Protein AF-A0A2E8VVF9-F1 (afdb_monomer_lite)

Secondary structure (DSSP, 8-state):
---------------------THHHHHHHHHHHHHHHHHHHH-HHHHHHHHHHTT--HHHHTT-EETTEEHHHHHHHHHHHHTS------

Foldseek 3Di:
DDDDDDDDDDPDPDPPPPPPDPVVVVVVVVVLLAVLLVLLLVAPVSNVVSCVVVVNDPVRLQVRADPNHGSVVSNVVSVVVVPPPPPPDD

pLDDT: mean 74.8, std 16.68, range [39.0, 91.88]

Sequence (90 aa):
MKKTITALLLIACAVSVQAAPRSKQAAAEQLYATALCQAATESRDQLYRQAREYRISRAKLGKLVCNDIPIKNVLRETELNQSKPIASAH

Structure (mmCIF, N/CA/C/O backbone):
data_AF-A0A2E8VVF9-F1
#
_entry.id   AF-A0A2E8VVF9-F1
#
loop_
_atom_site.group_PDB
_atom_site.id
_atom_site.type_symbol
_atom_site.label_atom_id
_atom_site.label_alt_id
_atom_site.label_comp_id
_atom_site.label_asym_id
_atom_site.label_entity_id
_atom_site.label_seq_id
_atom_site.pdbx_PDB_ins_code
_atom_site.Cartn_x
_atom_site.Cartn_y
_atom_site.Cartn_z
_atom_site.occupancy
_atom_site.B_iso_or_equiv
_atom_site.auth_seq_id
_atom_site.auth_comp_id
_atom_site.auth_asym_id
_atom_site.auth_atom_id
_atom_site.pdbx_PDB_model_num
ATOM 1 N N . MET A 1 1 ? 53.212 -36.932 -45.270 1.00 42.31 1 MET A N 1
ATOM 2 C CA . MET A 1 1 ? 53.953 -36.305 -44.150 1.00 42.31 1 MET A CA 1
ATOM 3 C C . MET A 1 1 ? 53.739 -34.795 -44.202 1.00 42.31 1 MET A C 1
ATOM 5 O O . MET A 1 1 ? 53.792 -34.268 -45.299 1.00 42.31 1 MET A O 1
ATOM 9 N N . LYS A 1 2 ? 53.561 -34.157 -43.027 1.00 42.31 2 LYS A N 1
ATOM 10 C CA . LYS A 1 2 ? 53.663 -32.703 -42.715 1.00 42.31 2 LYS A CA 1
ATOM 11 C C . LYS A 1 2 ? 52.598 -31.792 -43.366 1.00 42.31 2 LYS A C 1
ATOM 13 O O . LYS A 1 2 ? 52.687 -31.473 -44.537 1.00 42.31 2 LYS A O 1
ATOM 18 N N . LYS A 1 3 ? 51.469 -31.522 -42.693 1.00 52.69 3 LYS A N 1
ATOM 19 C CA . LYS A 1 3 ? 51.224 -30.476 -41.663 1.00 52.69 3 LYS A CA 1
ATOM 20 C C . LYS A 1 3 ? 51.520 -29.049 -42.150 1.00 52.69 3 LYS A C 1
ATOM 22 O O . LYS A 1 3 ? 52.655 -28.607 -42.030 1.00 52.69 3 LYS A O 1
ATOM 27 N N . THR A 1 4 ? 50.474 -28.306 -42.504 1.00 55.66 4 THR A N 1
ATOM 28 C CA . THR A 1 4 ? 50.396 -26.856 -42.266 1.00 55.66 4 THR A CA 1
ATOM 29 C C . THR A 1 4 ? 49.002 -26.532 -41.735 1.00 55.66 4 THR A C 1
ATOM 31 O O . THR A 1 4 ? 47.997 -26.566 -42.436 1.00 55.66 4 THR A O 1
ATOM 34 N N . ILE A 1 5 ? 48.957 -26.327 -40.423 1.00 62.38 5 ILE A N 1
ATOM 35 C CA . ILE A 1 5 ? 47.803 -25.845 -39.675 1.00 62.38 5 ILE A CA 1
ATOM 36 C C . ILE A 1 5 ? 47.857 -24.324 -39.804 1.00 62.38 5 ILE A C 1
ATOM 38 O 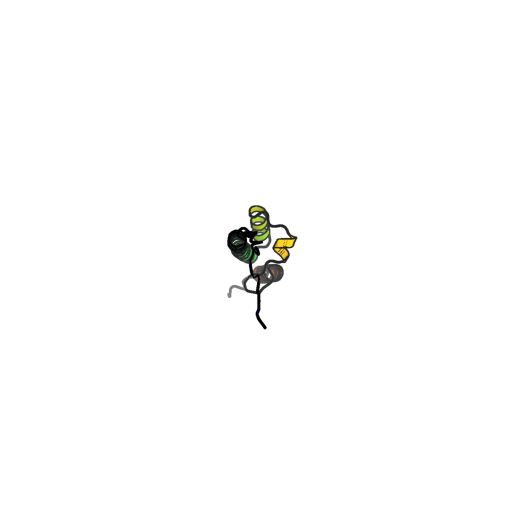O . ILE A 1 5 ? 48.738 -23.707 -39.210 1.00 62.38 5 ILE A O 1
ATOM 42 N N . THR A 1 6 ? 46.952 -23.724 -40.573 1.00 57.06 6 THR A N 1
ATOM 43 C CA . THR A 1 6 ? 46.765 -22.268 -40.562 1.00 57.06 6 THR A CA 1
ATOM 44 C C . THR A 1 6 ? 45.592 -21.963 -39.643 1.00 57.06 6 THR A C 1
ATOM 46 O O . THR A 1 6 ? 44.440 -21.911 -40.061 1.00 57.06 6 THR A O 1
ATOM 49 N N . ALA A 1 7 ? 45.897 -21.847 -38.354 1.00 61.56 7 ALA A N 1
ATOM 50 C CA . ALA A 1 7 ? 45.039 -21.172 -37.395 1.00 61.56 7 ALA A CA 1
ATOM 51 C C . ALA A 1 7 ? 45.317 -19.666 -37.481 1.00 61.56 7 ALA A C 1
ATOM 53 O O . ALA A 1 7 ? 46.482 -19.304 -37.599 1.00 61.56 7 ALA A O 1
ATOM 54 N N . LEU A 1 8 ? 44.265 -18.845 -37.412 1.00 55.16 8 LEU A N 1
ATOM 55 C CA . LEU A 1 8 ? 44.180 -17.414 -37.051 1.00 55.16 8 LEU A CA 1
ATOM 56 C C . LEU A 1 8 ? 43.094 -16.785 -37.936 1.00 55.16 8 LEU A C 1
ATOM 58 O O . LEU A 1 8 ? 43.061 -17.035 -39.130 1.00 55.16 8 LEU A O 1
ATOM 62 N N . LEU A 1 9 ? 42.212 -15.900 -37.501 1.00 57.03 9 LEU A N 1
ATOM 63 C CA . LEU A 1 9 ? 41.839 -15.301 -36.224 1.00 57.03 9 LEU A CA 1
ATOM 64 C C . LEU A 1 9 ? 40.652 -14.392 -36.616 1.00 57.03 9 LEU A C 1
ATOM 66 O O . LEU A 1 9 ? 40.626 -13.929 -37.753 1.00 57.03 9 LEU A O 1
ATOM 70 N N . LEU A 1 10 ? 39.730 -14.119 -35.689 1.00 55.91 10 LEU A N 1
ATOM 71 C CA . LEU A 1 10 ? 38.837 -12.939 -35.591 1.00 55.91 10 LEU A CA 1
ATOM 72 C C . LEU A 1 10 ? 37.427 -13.353 -35.156 1.00 55.91 10 LEU A C 1
ATOM 74 O O . LEU A 1 10 ? 36.430 -13.157 -35.843 1.00 55.91 10 LEU A O 1
ATOM 78 N N . ILE A 1 11 ? 37.361 -13.906 -33.947 1.00 67.06 11 ILE A N 1
ATOM 79 C CA . ILE A 1 11 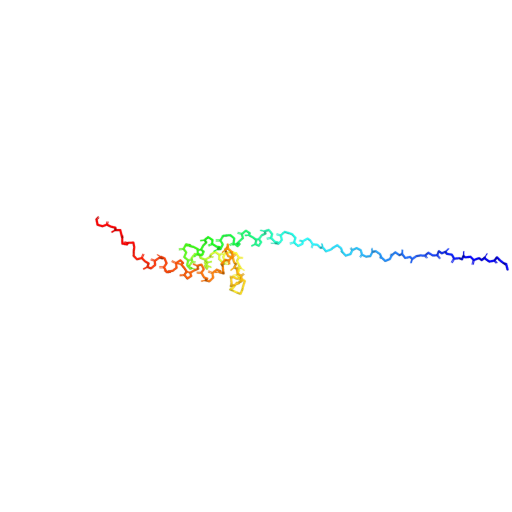? 36.147 -13.876 -33.137 1.00 67.06 11 ILE A CA 1
ATOM 80 C C . ILE A 1 11 ? 36.332 -12.718 -32.161 1.00 67.06 11 ILE A C 1
ATOM 82 O O . ILE A 1 11 ? 37.143 -12.816 -31.246 1.00 67.06 11 ILE A O 1
ATOM 86 N N . ALA A 1 12 ? 35.591 -11.630 -32.358 1.00 56.41 12 ALA A N 1
ATOM 87 C CA . ALA A 1 12 ? 35.335 -10.647 -31.308 1.00 56.41 12 ALA A CA 1
ATOM 88 C C . ALA A 1 12 ? 34.045 -9.865 -31.605 1.00 56.41 12 ALA A C 1
ATOM 90 O O . ALA A 1 12 ? 34.041 -8.644 -31.733 1.00 56.41 12 ALA A O 1
ATOM 91 N N . CYS A 1 13 ? 32.921 -10.578 -31.698 1.00 55.56 13 CYS A N 1
ATOM 92 C CA . CYS A 1 13 ? 31.620 -9.968 -31.438 1.00 55.56 13 CYS A CA 1
ATOM 93 C C . CYS A 1 13 ? 31.498 -9.785 -29.920 1.00 55.56 13 CYS A C 1
ATOM 95 O O . CYS A 1 13 ? 31.076 -10.695 -29.214 1.00 55.56 13 CYS A O 1
ATOM 97 N N . ALA A 1 14 ? 31.892 -8.621 -29.414 1.00 60.81 14 ALA A N 1
ATOM 98 C CA . ALA A 1 14 ? 31.612 -8.215 -28.042 1.00 60.81 14 ALA A CA 1
ATOM 99 C C . ALA A 1 14 ? 30.825 -6.901 -28.063 1.00 60.81 14 ALA A C 1
ATOM 101 O O . ALA A 1 14 ? 31.322 -5.845 -27.679 1.00 60.81 14 ALA A O 1
ATOM 102 N N . VAL A 1 15 ? 29.577 -6.965 -28.545 1.00 63.06 15 VAL A N 1
ATOM 103 C CA . VAL A 1 15 ? 28.600 -5.914 -28.251 1.00 63.06 15 VAL A CA 1
ATOM 104 C C . VAL A 1 15 ? 28.133 -6.153 -26.816 1.00 63.06 15 VAL A C 1
ATOM 106 O O . VAL A 1 15 ? 27.297 -7.004 -26.518 1.00 63.06 15 VAL A O 1
ATOM 109 N N . SER A 1 16 ? 28.760 -5.448 -25.884 1.00 55.12 16 SER A N 1
ATOM 110 C CA . SER A 1 16 ? 28.320 -5.409 -24.496 1.00 55.12 16 SER A CA 1
ATOM 111 C C . SER A 1 16 ? 27.051 -4.560 -24.427 1.00 55.12 16 SER A C 1
ATOM 113 O O . SER A 1 16 ? 27.116 -3.356 -24.186 1.00 55.12 16 SER A O 1
ATOM 115 N N . VAL A 1 17 ? 25.884 -5.175 -24.649 1.00 56.97 17 VAL A N 1
ATOM 116 C C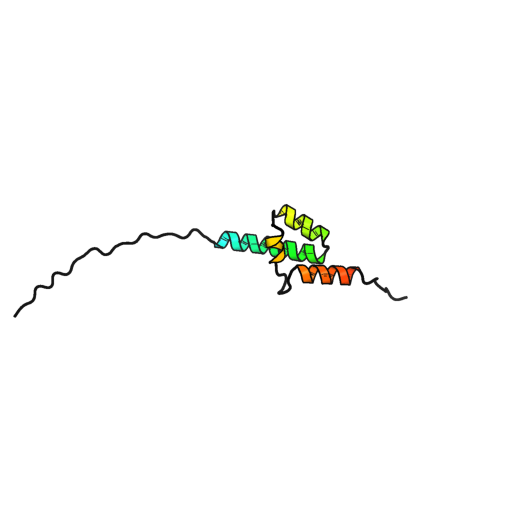A . VAL A 1 17 ? 24.599 -4.615 -24.206 1.00 56.97 17 VAL A CA 1
ATOM 117 C C . VAL A 1 17 ? 24.646 -4.570 -22.679 1.00 56.97 17 VAL A C 1
ATOM 119 O O . VAL A 1 17 ? 24.359 -5.540 -21.983 1.00 56.97 17 VAL A O 1
ATOM 122 N N . GLN A 1 18 ? 25.089 -3.437 -22.137 1.00 52.78 18 GLN A N 1
ATOM 123 C CA . GLN A 1 18 ? 24.922 -3.139 -20.723 1.00 52.78 18 GLN A CA 1
ATOM 124 C C . GLN A 1 18 ? 23.440 -2.855 -20.494 1.00 52.78 18 GLN A C 1
ATOM 126 O O . GLN A 1 18 ? 22.933 -1.772 -20.779 1.00 52.78 18 GLN A O 1
ATOM 131 N N . ALA A 1 19 ? 22.734 -3.872 -20.005 1.00 56.53 19 ALA A N 1
ATOM 132 C CA . ALA A 1 19 ? 21.413 -3.723 -19.427 1.00 56.53 19 ALA A CA 1
ATOM 133 C C . ALA A 1 19 ? 21.499 -2.725 -18.258 1.00 56.53 19 ALA A C 1
ATOM 135 O O . ALA A 1 19 ? 22.048 -3.025 -17.198 1.00 56.53 19 ALA A O 1
ATOM 136 N N . ALA A 1 20 ? 20.987 -1.516 -18.481 1.00 56.41 20 ALA A N 1
ATOM 137 C CA . ALA A 1 20 ? 20.887 -0.463 -17.479 1.00 56.41 20 ALA A CA 1
ATOM 138 C C . ALA A 1 20 ? 20.054 -0.926 -16.253 1.00 56.41 20 ALA A C 1
ATOM 140 O O . ALA A 1 20 ? 19.201 -1.813 -16.364 1.00 56.41 20 ALA A O 1
ATOM 141 N N . PRO A 1 21 ? 20.304 -0.366 -15.056 1.00 49.56 21 PRO A N 1
ATOM 142 C CA . PRO A 1 21 ? 20.110 -1.059 -13.788 1.00 49.56 21 PRO A CA 1
ATOM 143 C C . PRO A 1 21 ? 18.636 -1.096 -13.361 1.00 49.56 21 PRO A C 1
ATOM 145 O O . PRO A 1 21 ? 18.072 -0.091 -12.932 1.00 49.56 21 PRO A O 1
ATOM 148 N N . ARG A 1 22 ? 18.029 -2.289 -13.368 1.00 56.28 22 ARG A N 1
ATOM 149 C CA . ARG A 1 22 ? 16.705 -2.553 -12.764 1.00 56.28 22 ARG A CA 1
ATOM 150 C C . ARG A 1 22 ? 16.653 -2.350 -11.238 1.00 56.28 22 ARG A C 1
ATOM 152 O O . ARG A 1 22 ? 15.566 -2.331 -10.670 1.00 56.28 22 ARG A O 1
ATOM 159 N N . SER A 1 23 ? 17.790 -2.192 -10.553 1.00 53.75 23 SER A N 1
ATOM 160 C CA . SER A 1 23 ? 17.827 -2.208 -9.080 1.00 53.75 23 SER A CA 1
ATOM 161 C C . SER A 1 23 ? 17.245 -0.956 -8.413 1.00 53.75 23 SER A C 1
ATOM 163 O O . SER A 1 23 ? 16.698 -1.054 -7.318 1.00 53.75 23 SER A O 1
ATOM 165 N N . LYS A 1 24 ? 17.287 0.215 -9.067 1.00 53.94 24 LYS A N 1
ATOM 166 C CA . LYS A 1 24 ? 16.731 1.455 -8.488 1.00 53.94 24 LYS A CA 1
ATOM 167 C C . LYS A 1 24 ? 15.202 1.478 -8.480 1.00 53.94 24 LYS A C 1
ATOM 169 O O . LYS A 1 24 ? 14.611 2.062 -7.577 1.00 53.94 24 LYS A O 1
ATOM 174 N N . GLN A 1 25 ? 14.565 0.827 -9.456 1.00 56.09 25 GLN A N 1
ATOM 175 C CA . GLN A 1 25 ? 13.10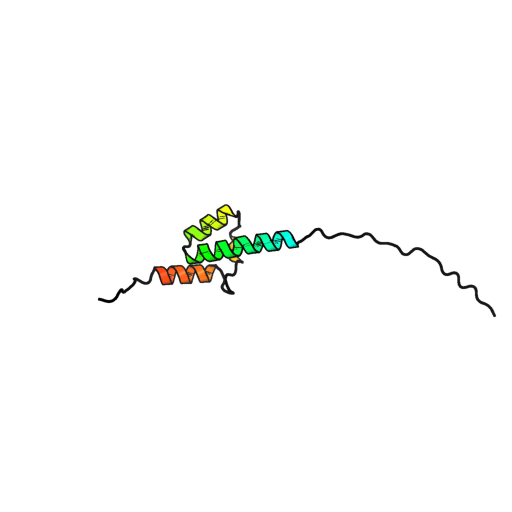8 0.695 -9.480 1.00 56.09 25 GLN A CA 1
ATOM 176 C C . GLN A 1 25 ? 12.622 -0.211 -8.351 1.00 56.09 25 GLN A C 1
ATOM 178 O O . GLN A 1 25 ? 11.756 0.213 -7.600 1.00 56.09 25 GLN A O 1
ATOM 183 N N . ALA A 1 26 ? 13.243 -1.374 -8.142 1.00 59.56 26 ALA A N 1
ATOM 184 C CA . ALA A 1 26 ? 12.821 -2.312 -7.099 1.00 59.56 26 ALA A CA 1
ATOM 185 C C . ALA A 1 26 ? 12.810 -1.692 -5.684 1.00 59.56 26 ALA A C 1
ATOM 187 O O . ALA A 1 26 ? 11.871 -1.903 -4.922 1.00 59.56 26 ALA A O 1
ATOM 188 N N . ALA A 1 27 ? 13.807 -0.865 -5.349 1.00 61.44 27 ALA A N 1
ATOM 189 C CA . ALA A 1 27 ? 13.868 -0.196 -4.047 1.00 61.44 27 ALA A CA 1
ATOM 190 C C . ALA A 1 27 ? 12.755 0.854 -3.862 1.00 61.44 27 ALA A C 1
ATOM 192 O O . ALA A 1 27 ? 12.113 0.904 -2.813 1.00 61.44 27 ALA A O 1
ATOM 193 N N . ALA A 1 28 ? 12.482 1.665 -4.890 1.00 62.31 28 ALA A N 1
ATOM 194 C CA . ALA A 1 28 ? 11.364 2.609 -4.869 1.00 62.31 28 ALA A CA 1
ATOM 195 C C . ALA A 1 28 ? 10.011 1.879 -4.824 1.00 62.31 28 ALA A C 1
ATOM 197 O O . ALA A 1 28 ? 9.069 2.355 -4.189 1.00 62.31 28 ALA A O 1
ATOM 198 N N . GLU A 1 29 ? 9.935 0.707 -5.463 1.00 66.88 29 GLU A N 1
ATOM 199 C CA . GLU A 1 29 ? 8.746 -0.135 -5.460 1.00 66.88 29 GLU A CA 1
ATOM 200 C C . GLU A 1 29 ? 8.412 -0.721 -4.093 1.00 66.88 29 GLU A C 1
ATOM 202 O O . GLU A 1 29 ? 7.242 -0.817 -3.720 1.00 66.88 29 GLU A O 1
ATOM 207 N N . GLN A 1 30 ? 9.440 -1.038 -3.318 1.00 70.56 30 GLN A N 1
ATOM 208 C CA . 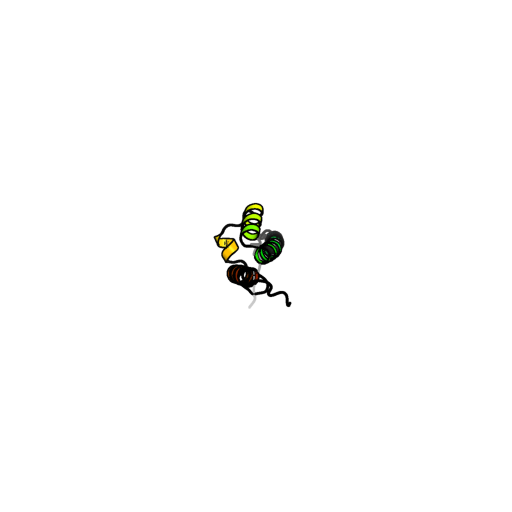GLN A 1 30 ? 9.283 -1.559 -1.972 1.00 70.56 30 GLN A CA 1
ATOM 209 C C . GLN A 1 30 ? 8.877 -0.470 -0.967 1.00 70.56 30 GLN A C 1
ATOM 211 O O . GLN A 1 30 ? 8.059 -0.726 -0.086 1.00 70.56 30 GLN A O 1
ATOM 216 N N . LEU A 1 31 ? 9.374 0.762 -1.130 1.00 75.62 31 LEU A N 1
ATOM 217 C CA . LEU A 1 31 ? 9.055 1.879 -0.231 1.00 75.62 31 LEU A CA 1
ATOM 218 C C . LEU A 1 31 ? 7.570 2.256 -0.253 1.00 75.62 31 LEU A C 1
ATOM 220 O O . LEU A 1 31 ? 6.958 2.378 0.810 1.00 75.62 31 LEU A O 1
ATOM 224 N N . TYR A 1 32 ? 6.960 2.402 -1.437 1.00 83.62 32 TYR A N 1
ATOM 225 C CA . TYR A 1 32 ? 5.523 2.689 -1.481 1.00 83.62 32 TYR A CA 1
ATOM 226 C C . TYR A 1 32 ? 4.693 1.481 -1.036 1.00 83.62 32 TYR A C 1
ATOM 228 O O . TYR A 1 32 ? 3.577 1.666 -0.565 1.00 83.62 32 TYR A O 1
ATOM 236 N N . ALA A 1 33 ? 5.197 0.248 -1.183 1.00 86.00 33 ALA A N 1
ATOM 237 C CA . ALA A 1 33 ? 4.447 -0.940 -0.791 1.00 86.00 33 ALA A CA 1
ATOM 238 C C . ALA A 1 33 ? 4.221 -0.976 0.719 1.00 86.00 33 ALA A C 1
ATOM 240 O O . ALA A 1 33 ? 3.082 -1.125 1.153 1.00 86.00 33 ALA A O 1
ATOM 241 N N . THR A 1 34 ? 5.264 -0.714 1.508 1.00 88.75 34 THR A N 1
ATOM 242 C CA . THR A 1 34 ? 5.147 -0.589 2.966 1.00 88.75 34 THR A CA 1
ATOM 243 C C . THR A 1 34 ? 4.170 0.517 3.361 1.00 88.75 34 THR A C 1
ATOM 245 O O . THR A 1 34 ? 3.279 0.291 4.177 1.00 88.75 34 THR A O 1
ATOM 248 N N . ALA A 1 35 ? 4.291 1.692 2.738 1.00 89.88 35 ALA A N 1
ATOM 249 C CA . ALA A 1 35 ? 3.437 2.840 3.028 1.00 89.88 35 ALA A CA 1
ATOM 250 C C . ALA A 1 35 ? 1.954 2.568 2.703 1.00 89.88 35 ALA A C 1
ATOM 252 O O . ALA A 1 35 ? 1.063 2.914 3.474 1.00 89.88 35 ALA A O 1
ATOM 253 N N . LEU A 1 36 ? 1.677 1.885 1.587 1.00 91.44 36 LEU A N 1
ATOM 254 C CA . LEU A 1 36 ? 0.324 1.466 1.220 1.00 91.44 36 LEU A CA 1
ATOM 255 C C . LEU A 1 36 ? -0.217 0.392 2.167 1.00 91.44 36 LEU A C 1
ATOM 257 O O . LEU A 1 36 ? -1.390 0.434 2.517 1.00 91.44 36 LEU A O 1
ATOM 261 N N . CYS A 1 37 ? 0.615 -0.544 2.619 1.00 90.88 37 CYS A N 1
ATOM 262 C CA . CYS A 1 37 ? 0.200 -1.537 3.604 1.00 90.88 37 CYS A CA 1
ATOM 263 C C . CYS A 1 37 ? -0.195 -0.898 4.937 1.00 90.88 37 CYS A C 1
ATOM 265 O O . CYS A 1 37 ? -1.236 -1.246 5.487 1.00 90.88 37 CYS A O 1
ATOM 267 N N . GLN A 1 38 ? 0.580 0.076 5.418 1.00 90.50 38 GLN A N 1
ATOM 268 C CA . GLN A 1 38 ? 0.235 0.845 6.616 1.00 90.50 38 GLN A CA 1
ATOM 269 C C . GLN A 1 38 ? -1.083 1.603 6.425 1.00 90.50 38 GLN A C 1
ATOM 271 O O . GLN A 1 38 ? -2.010 1.442 7.217 1.00 90.50 38 GLN A O 1
ATOM 276 N N . ALA A 1 39 ? -1.229 2.323 5.312 1.00 90.56 39 ALA A N 1
ATOM 277 C CA . ALA A 1 39 ? -2.459 3.047 5.010 1.00 90.56 39 ALA A CA 1
ATOM 278 C C . ALA A 1 39 ? -3.689 2.119 4.918 1.00 90.56 39 ALA A C 1
ATOM 280 O O . ALA A 1 39 ? -4.771 2.484 5.374 1.00 90.56 39 ALA A O 1
ATOM 281 N N . ALA A 1 40 ? -3.533 0.898 4.386 1.00 90.62 40 ALA A N 1
ATOM 282 C CA . ALA A 1 40 ? -4.599 -0.107 4.349 1.00 90.62 40 ALA A CA 1
ATOM 283 C C . ALA A 1 40 ? -5.030 -0.578 5.745 1.00 90.62 40 ALA A C 1
ATOM 285 O O . ALA A 1 40 ? -6.210 -0.863 5.943 1.00 90.62 40 ALA A O 1
ATOM 286 N N . THR A 1 41 ? -4.102 -0.642 6.705 1.00 89.69 41 THR A N 1
ATOM 287 C CA . THR A 1 41 ? -4.436 -0.983 8.096 1.00 89.69 41 THR A CA 1
ATOM 288 C C . THR A 1 41 ? -5.167 0.141 8.828 1.00 89.69 41 THR A C 1
ATOM 290 O O . THR A 1 41 ? -5.940 -0.144 9.737 1.00 89.69 41 THR A O 1
ATOM 293 N N . GLU A 1 42 ? -4.983 1.395 8.409 1.00 88.50 42 GLU A N 1
ATOM 294 C CA . GLU A 1 42 ? -5.672 2.550 8.989 1.00 88.50 42 GLU A CA 1
ATOM 295 C C . GLU A 1 42 ? -7.098 2.700 8.459 1.00 88.50 42 GLU A C 1
ATOM 297 O O . GLU A 1 42 ? -8.046 2.791 9.233 1.00 88.50 42 GLU A O 1
ATOM 302 N N . SER A 1 43 ? -7.270 2.773 7.138 1.00 87.19 43 SER A N 1
ATOM 303 C CA . SER A 1 43 ? -8.589 2.823 6.504 1.00 87.19 43 SER A CA 1
ATOM 304 C C . SER A 1 43 ? -8.490 2.676 4.991 1.00 87.19 43 SER A C 1
ATOM 306 O O . SER A 1 43 ? -7.476 2.971 4.351 1.00 87.19 43 SER A O 1
ATOM 308 N N . ARG A 1 44 ? -9.618 2.322 4.377 1.00 88.94 44 ARG A N 1
ATOM 309 C CA . ARG A 1 44 ? -9.739 2.290 2.920 1.00 88.94 44 ARG A CA 1
ATOM 310 C C . ARG A 1 44 ? -9.480 3.654 2.268 1.00 88.94 44 ARG A C 1
ATOM 312 O O . ARG A 1 44 ? -8.880 3.712 1.194 1.00 88.94 44 ARG A O 1
ATOM 319 N N . ASP A 1 45 ? -9.907 4.743 2.901 1.00 89.94 45 ASP A N 1
ATOM 320 C CA . ASP A 1 45 ? -9.732 6.091 2.355 1.00 89.94 45 ASP A CA 1
ATOM 321 C C . ASP A 1 45 ? -8.273 6.552 2.397 1.00 89.94 45 ASP A C 1
ATOM 323 O O . ASP A 1 45 ? -7.788 7.107 1.403 1.00 89.94 45 ASP A O 1
ATOM 327 N N . GLN A 1 46 ? -7.550 6.256 3.485 1.00 89.50 46 GLN A N 1
ATOM 328 C CA . GLN A 1 46 ? -6.114 6.542 3.582 1.00 89.50 46 GLN A CA 1
ATOM 329 C C . GLN A 1 46 ? -5.328 5.778 2.522 1.00 89.50 46 GLN A C 1
ATOM 331 O O . GLN A 1 46 ? -4.518 6.374 1.810 1.00 89.50 46 GLN A O 1
ATOM 336 N N . LEU A 1 47 ? -5.644 4.497 2.308 1.00 90.62 47 LEU A N 1
ATOM 337 C CA . LEU A 1 47 ? -5.015 3.724 1.243 1.00 90.62 47 LEU A CA 1
ATOM 338 C C . LEU A 1 47 ? -5.165 4.391 -0.128 1.00 90.62 47 LEU A C 1
ATOM 340 O O . LEU A 1 47 ? -4.189 4.540 -0.866 1.00 90.62 47 LEU A O 1
ATOM 344 N N . TYR A 1 48 ? -6.386 4.784 -0.496 1.00 90.88 48 TYR A N 1
ATOM 345 C CA . TYR A 1 48 ? -6.622 5.405 -1.797 1.00 90.88 48 TYR A CA 1
ATOM 346 C C . TYR A 1 48 ? -5.989 6.788 -1.908 1.00 90.88 48 TYR A C 1
ATOM 348 O O . TYR A 1 48 ? -5.553 7.162 -2.998 1.00 90.88 48 TYR A O 1
ATOM 356 N N . ARG A 1 49 ? -5.922 7.549 -0.813 1.00 91.69 49 ARG A N 1
ATOM 357 C CA . ARG A 1 49 ? -5.215 8.831 -0.771 1.00 91.69 49 ARG A CA 1
ATOM 358 C C . ARG A 1 49 ? -3.732 8.637 -1.072 1.00 91.69 49 ARG A C 1
ATOM 360 O O . ARG A 1 49 ? -3.227 9.233 -2.021 1.00 91.69 49 ARG A O 1
ATOM 367 N N . GLN A 1 50 ? -3.095 7.717 -0.363 1.00 91.88 50 GLN A N 1
ATOM 368 C CA . GLN A 1 50 ? -1.677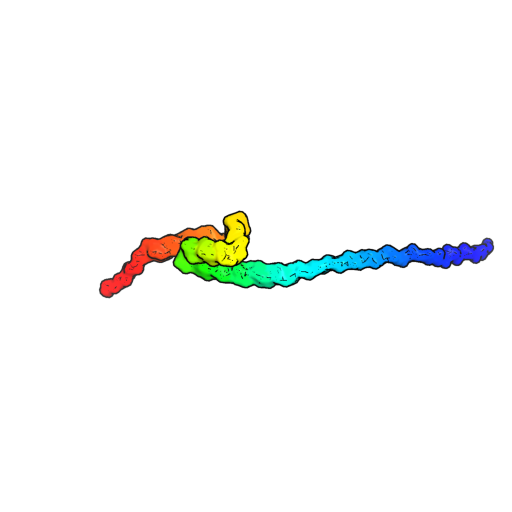 7.412 -0.501 1.00 91.88 50 GLN A CA 1
ATOM 369 C C . GLN A 1 50 ? -1.346 6.799 -1.872 1.00 91.88 50 GLN A C 1
ATOM 371 O O . GLN A 1 50 ? -0.360 7.160 -2.515 1.00 91.88 50 GLN A O 1
ATOM 376 N N . ALA A 1 51 ? -2.222 5.940 -2.404 1.00 91.44 51 ALA A N 1
ATOM 377 C CA . ALA A 1 51 ? -2.080 5.393 -3.754 1.00 91.44 51 ALA A CA 1
ATOM 378 C C . ALA A 1 51 ? -2.118 6.483 -4.837 1.00 91.44 51 ALA A C 1
ATOM 380 O O . ALA A 1 51 ? -1.379 6.392 -5.819 1.00 91.44 51 ALA A O 1
ATOM 381 N N . ARG A 1 52 ? -2.947 7.525 -4.665 1.00 91.62 52 ARG A N 1
ATOM 382 C CA . ARG A 1 52 ? -2.981 8.676 -5.583 1.00 91.62 52 ARG A CA 1
ATOM 383 C C . ARG A 1 52 ? -1.699 9.500 -5.506 1.00 91.62 52 ARG A C 1
ATOM 385 O O . ARG A 1 52 ? -1.186 9.881 -6.556 1.00 91.62 52 ARG A O 1
ATOM 392 N N . GLU A 1 53 ? -1.170 9.735 -4.308 1.00 91.38 53 GLU A N 1
ATOM 393 C CA . GLU A 1 53 ? 0.085 10.475 -4.103 1.00 91.38 53 GLU A CA 1
ATOM 394 C C . GLU A 1 53 ? 1.267 9.785 -4.796 1.00 91.38 53 GLU A C 1
ATOM 396 O O . GLU A 1 53 ? 2.022 10.425 -5.527 1.00 91.38 53 GLU A O 1
ATOM 401 N N . TYR A 1 54 ? 1.354 8.458 -4.686 1.00 88.31 54 TYR A N 1
ATOM 402 C CA . TYR A 1 54 ? 2.374 7.659 -5.372 1.00 88.31 54 TYR A CA 1
ATOM 403 C C . TYR A 1 54 ? 2.055 7.349 -6.844 1.00 88.31 54 TYR A C 1
ATOM 405 O O . TYR A 1 54 ? 2.801 6.614 -7.493 1.00 88.31 54 TYR A O 1
ATOM 413 N N . ARG A 1 55 ? 0.955 7.888 -7.392 1.00 89.38 55 ARG A N 1
ATOM 414 C CA . ARG A 1 55 ? 0.481 7.638 -8.768 1.00 89.38 55 ARG A CA 1
ATOM 415 C C . ARG A 1 55 ? 0.363 6.144 -9.105 1.00 89.38 55 ARG A C 1
ATOM 417 O O . ARG A 1 55 ? 0.630 5.715 -10.229 1.00 89.38 55 ARG A O 1
ATOM 424 N N . ILE A 1 56 ? -0.053 5.338 -8.132 1.00 88.31 56 ILE A N 1
ATOM 425 C CA . ILE A 1 56 ? -0.226 3.893 -8.280 1.00 88.31 56 ILE A CA 1
ATOM 426 C C . ILE A 1 56 ? -1.599 3.613 -8.888 1.00 88.31 56 ILE A C 1
ATOM 428 O O . ILE A 1 56 ? -2.639 4.026 -8.375 1.00 88.31 56 ILE A O 1
ATOM 432 N N . SER A 1 57 ? -1.615 2.883 -10.004 1.00 88.81 57 SER A N 1
ATOM 433 C CA . SER A 1 57 ? -2.862 2.484 -10.656 1.00 88.81 57 SER A CA 1
ATOM 434 C C . SER A 1 57 ? -3.621 1.454 -9.816 1.00 88.81 57 SER A C 1
ATOM 436 O O . SER A 1 57 ? -3.022 0.641 -9.110 1.00 88.81 57 SER A O 1
ATOM 438 N N . ARG A 1 58 ? -4.953 1.406 -9.951 1.00 86.38 58 ARG A N 1
ATOM 439 C CA . ARG A 1 58 ? -5.783 0.392 -9.271 1.00 86.38 58 ARG A CA 1
ATOM 440 C C . ARG A 1 58 ? -5.348 -1.042 -9.586 1.00 86.38 58 ARG A C 1
ATOM 442 O O . ARG A 1 58 ? -5.384 -1.900 -8.710 1.00 86.38 58 ARG A O 1
ATOM 449 N N . ALA A 1 59 ? -4.900 -1.290 -10.818 1.00 87.19 59 ALA A N 1
ATOM 450 C CA . ALA A 1 59 ? -4.384 -2.592 -11.230 1.00 87.19 59 ALA A CA 1
ATOM 451 C C . ALA A 1 59 ? -3.096 -2.969 -10.480 1.00 87.19 59 ALA A C 1
ATOM 453 O O . ALA A 1 59 ? -2.923 -4.129 -10.118 1.00 87.19 59 ALA A O 1
ATOM 454 N N . LYS A 1 60 ? -2.206 -1.999 -10.227 1.00 87.56 60 LYS A N 1
ATOM 455 C CA . LYS A 1 60 ? -0.974 -2.214 -9.458 1.00 87.56 60 LYS A CA 1
ATOM 456 C C . LYS A 1 60 ? -1.264 -2.350 -7.963 1.00 87.56 60 LYS A C 1
ATOM 458 O O . LYS A 1 60 ? -0.718 -3.243 -7.327 1.00 87.56 60 LYS A O 1
ATOM 463 N N . LEU A 1 61 ? -2.193 -1.552 -7.438 1.00 88.12 61 LEU A N 1
ATOM 464 C CA . LEU A 1 61 ? -2.669 -1.655 -6.059 1.00 88.12 61 LEU A CA 1
ATOM 465 C C . LEU A 1 61 ? -3.249 -3.046 -5.763 1.00 88.12 61 LEU A C 1
ATOM 467 O O . LEU A 1 61 ? -2.921 -3.651 -4.754 1.00 88.12 61 LEU A O 1
ATOM 471 N N . GLY A 1 62 ? -4.054 -3.599 -6.674 1.00 87.19 62 GLY A N 1
ATOM 472 C CA . GLY A 1 62 ? -4.647 -4.929 -6.508 1.00 87.19 62 GLY A CA 1
ATOM 473 C C . GLY A 1 62 ? -3.651 -6.095 -6.521 1.00 87.19 62 GLY A C 1
ATOM 474 O O . GLY A 1 62 ? -4.034 -7.197 -6.144 1.00 87.19 62 GLY A O 1
ATOM 475 N N . LYS A 1 63 ? -2.404 -5.862 -6.949 1.00 89.50 63 LYS A N 1
ATOM 476 C CA . LYS A 1 63 ? -1.307 -6.843 -6.913 1.00 89.50 63 LYS A CA 1
ATOM 477 C C . LYS A 1 63 ? -0.445 -6.714 -5.657 1.00 89.50 63 LYS A C 1
ATOM 479 O O . LYS A 1 63 ? 0.507 -7.472 -5.505 1.00 89.50 63 LYS A O 1
ATOM 484 N N . LEU A 1 64 ? -0.730 -5.735 -4.801 1.00 89.38 64 LEU A N 1
ATOM 485 C CA . LEU A 1 64 ? 0.078 -5.461 -3.628 1.00 89.38 64 LEU A CA 1
ATOM 486 C C . LEU A 1 64 ? -0.194 -6.492 -2.531 1.00 89.38 64 LEU A C 1
ATOM 488 O O . LEU A 1 64 ? -1.347 -6.843 -2.258 1.00 89.38 64 LEU A O 1
ATOM 492 N N . VAL A 1 65 ? 0.888 -6.954 -1.914 1.00 89.88 65 VAL A N 1
ATOM 493 C CA . VAL A 1 65 ? 0.880 -7.952 -0.848 1.00 89.88 65 VAL A CA 1
ATOM 494 C C . VAL A 1 65 ? 1.581 -7.349 0.365 1.00 89.88 65 VAL A C 1
ATOM 496 O O . VAL A 1 65 ? 2.677 -6.807 0.247 1.00 89.88 65 VAL A O 1
ATOM 499 N N . CYS A 1 66 ? 0.922 -7.431 1.512 1.00 89.12 66 CYS A N 1
ATOM 500 C CA . CYS A 1 66 ? 1.356 -6.921 2.801 1.00 89.12 66 CYS A CA 1
ATOM 501 C C . CYS A 1 66 ? 1.584 -8.111 3.728 1.00 89.12 66 CYS A C 1
ATOM 503 O O . CYS A 1 66 ? 0.611 -8.764 4.086 1.00 89.12 66 CYS A O 1
ATOM 505 N N . ASN A 1 67 ? 2.833 -8.405 4.104 1.00 86.94 67 ASN A N 1
ATOM 506 C CA . ASN A 1 67 ? 3.168 -9.558 4.957 1.00 86.94 67 ASN A CA 1
ATOM 507 C C . ASN A 1 67 ? 2.485 -10.860 4.482 1.00 86.94 67 ASN A C 1
ATOM 509 O O . ASN A 1 67 ? 1.752 -11.488 5.238 1.00 86.94 67 ASN A O 1
ATOM 513 N N . ASP A 1 68 ? 2.639 -11.190 3.195 1.00 88.00 68 ASP A N 1
ATOM 514 C CA . ASP A 1 68 ? 2.015 -12.351 2.529 1.00 88.00 68 ASP A CA 1
ATOM 515 C C . ASP A 1 68 ? 0.477 -12.316 2.400 1.00 88.00 68 ASP A C 1
ATOM 517 O O . ASP A 1 68 ? -0.134 -13.237 1.857 1.00 88.00 68 ASP A O 1
ATOM 521 N N . ILE A 1 69 ? -0.167 -11.214 2.795 1.00 89.44 69 ILE A N 1
ATOM 522 C CA . ILE A 1 69 ? -1.615 -11.019 2.694 1.00 89.44 69 ILE A CA 1
ATOM 523 C C . ILE A 1 69 ? -1.931 -10.036 1.555 1.00 89.44 69 ILE A C 1
ATOM 525 O O . ILE A 1 69 ? -1.431 -8.910 1.545 1.00 89.44 69 ILE A O 1
ATOM 529 N N . PRO A 1 70 ? -2.790 -10.392 0.582 1.00 91.50 70 PRO A N 1
ATOM 530 C CA . PRO A 1 70 ? -3.243 -9.448 -0.435 1.00 91.50 70 PRO A CA 1
ATOM 531 C C . PRO A 1 70 ? -3.893 -8.219 0.204 1.00 91.50 70 PRO A C 1
ATOM 533 O O . PRO A 1 70 ? -4.741 -8.358 1.084 1.00 91.50 70 PRO A O 1
ATOM 536 N N . ILE A 1 71 ? -3.587 -7.017 -0.286 1.00 90.81 71 ILE A N 1
ATOM 537 C CA . ILE A 1 71 ? -4.071 -5.767 0.330 1.00 90.81 71 ILE A CA 1
ATOM 538 C C . ILE A 1 71 ? -5.602 -5.684 0.458 1.00 90.81 71 ILE A C 1
ATOM 540 O O . ILE A 1 71 ? -6.128 -5.064 1.376 1.00 90.81 71 ILE A O 1
ATOM 544 N N . LYS A 1 72 ? -6.338 -6.355 -0.436 1.00 90.06 72 LYS A N 1
ATOM 545 C CA . LYS A 1 72 ? -7.803 -6.468 -0.362 1.00 90.06 72 LYS A CA 1
ATOM 546 C C . LYS A 1 72 ? -8.272 -7.205 0.894 1.00 90.06 72 LYS A C 1
ATOM 548 O O . LYS A 1 72 ? -9.299 -6.843 1.456 1.00 90.06 72 LYS A O 1
ATOM 553 N N . ASN A 1 73 ? -7.535 -8.231 1.311 1.00 91.69 73 ASN A N 1
ATOM 554 C CA . ASN A 1 73 ? -7.846 -8.994 2.512 1.00 91.69 73 ASN A CA 1
ATOM 555 C C . ASN A 1 73 ? -7.522 -8.169 3.757 1.00 91.69 73 ASN A C 1
ATOM 557 O O . ASN A 1 73 ? -8.365 -8.118 4.643 1.00 91.69 73 ASN A O 1
ATOM 561 N N . VAL A 1 74 ? -6.394 -7.446 3.758 1.00 90.81 74 VAL A N 1
ATOM 562 C CA . VAL A 1 74 ? -6.038 -6.507 4.837 1.00 90.81 74 VAL A CA 1
ATOM 563 C C . VAL A 1 74 ? -7.140 -5.469 5.041 1.00 90.81 74 VAL A C 1
ATOM 565 O O . VAL A 1 74 ? -7.624 -5.303 6.151 1.00 90.81 74 VAL A O 1
ATOM 568 N N . LEU A 1 75 ? -7.605 -4.825 3.964 1.00 89.69 75 LEU A N 1
ATOM 569 C CA . LEU A 1 75 ? -8.709 -3.860 4.038 1.00 89.69 75 LEU A CA 1
ATOM 570 C C . LEU A 1 75 ? -9.974 -4.471 4.635 1.00 89.69 75 LEU A C 1
ATOM 572 O O . LEU A 1 75 ? -10.596 -3.865 5.501 1.00 89.69 75 LEU A O 1
ATOM 576 N N . ARG A 1 76 ? -10.344 -5.672 4.181 1.00 89.69 76 ARG A N 1
ATOM 577 C CA . ARG A 1 76 ? -11.521 -6.376 4.689 1.00 89.69 76 ARG A CA 1
ATOM 578 C C . ARG A 1 76 ? -11.386 -6.665 6.184 1.00 89.69 76 ARG A C 1
ATOM 580 O O . ARG A 1 76 ? -12.346 -6.493 6.922 1.00 89.69 76 ARG A O 1
ATOM 587 N N . GLU A 1 77 ? -10.218 -7.113 6.631 1.00 88.06 77 GLU A N 1
ATOM 588 C CA . GLU A 1 77 ? -9.947 -7.375 8.047 1.00 88.06 77 GLU A CA 1
ATOM 589 C C . GLU A 1 77 ? -9.984 -6.093 8.879 1.00 88.06 77 GLU A C 1
ATOM 591 O O . GLU A 1 77 ? -10.588 -6.082 9.948 1.00 88.06 77 GLU A O 1
ATOM 596 N N . THR A 1 78 ? -9.421 -4.997 8.372 1.00 87.25 78 THR A N 1
ATOM 597 C CA . THR A 1 78 ? -9.516 -3.676 9.000 1.00 87.25 78 THR A CA 1
ATOM 598 C C . THR A 1 78 ? -10.965 -3.212 9.116 1.00 87.25 78 THR A C 1
ATOM 600 O O . THR A 1 78 ? -11.380 -2.819 10.201 1.00 87.25 78 THR A O 1
ATOM 603 N N . GLU A 1 79 ? -11.761 -3.304 8.047 1.00 85.62 79 GLU A N 1
ATOM 604 C CA . GLU A 1 79 ? -13.183 -2.931 8.060 1.00 85.62 79 GLU A CA 1
ATOM 605 C C . GLU A 1 79 ? -13.974 -3.781 9.074 1.00 85.62 79 GLU A C 1
ATOM 607 O O . GLU A 1 79 ? -14.786 -3.249 9.834 1.00 85.62 79 GLU A O 1
ATOM 612 N N . LEU A 1 80 ? -13.702 -5.090 9.152 1.00 85.12 80 LEU A N 1
ATOM 613 C CA . LEU A 1 80 ? -14.316 -5.989 10.137 1.00 85.12 80 LEU A CA 1
ATOM 614 C C . LEU A 1 80 ? -13.903 -5.651 11.577 1.00 85.12 80 LEU A C 1
ATOM 616 O O . LEU A 1 80 ? -14.750 -5.648 12.471 1.00 85.12 80 LEU A O 1
ATOM 620 N N . ASN A 1 81 ? -12.625 -5.345 11.805 1.00 79.88 81 ASN A N 1
ATOM 621 C CA . ASN A 1 81 ? -12.102 -4.999 13.126 1.00 79.88 81 ASN A CA 1
ATOM 622 C C . ASN A 1 81 ? -12.588 -3.623 13.601 1.00 79.88 81 ASN A C 1
ATOM 624 O O . ASN A 1 81 ? -12.897 -3.470 14.778 1.00 79.88 81 ASN A O 1
ATOM 628 N N . GLN A 1 82 ? -12.719 -2.647 12.700 1.00 70.12 82 GLN A N 1
ATOM 629 C CA . GLN A 1 82 ? -13.284 -1.325 12.999 1.00 70.12 82 GLN A CA 1
ATOM 630 C C . GLN A 1 82 ? -14.793 -1.371 13.259 1.00 70.12 82 GLN A C 1
ATOM 632 O O . GLN A 1 82 ? -15.313 -0.559 14.019 1.00 70.12 82 GLN A O 1
ATOM 637 N N . SER A 1 83 ? -15.496 -2.329 12.652 1.00 64.12 83 SER A N 1
ATOM 638 C CA . SER A 1 83 ? -16.937 -2.525 12.850 1.00 64.12 83 SER A CA 1
ATOM 639 C C . SER A 1 83 ? -17.274 -3.265 14.145 1.00 64.12 83 SER A C 1
ATOM 641 O O . SER A 1 83 ? -18.444 -3.334 14.519 1.00 64.12 83 SER A O 1
ATOM 643 N N . LYS A 1 84 ? -16.281 -3.838 14.838 1.00 58.62 84 LYS A N 1
ATOM 644 C CA . LYS A 1 84 ? -16.492 -4.425 16.159 1.00 58.62 84 LYS A CA 1
ATOM 645 C C . LYS A 1 84 ? -16.598 -3.267 17.157 1.00 58.62 84 LYS A C 1
ATOM 647 O O . LYS A 1 84 ? -15.584 -2.611 17.401 1.00 58.62 84 LYS A O 1
ATOM 652 N N . PRO A 1 85 ? -17.780 -2.979 17.741 1.00 54.41 85 PRO A N 1
ATOM 653 C CA . PRO A 1 85 ? -17.831 -2.037 18.842 1.00 54.41 85 PRO A CA 1
ATOM 654 C C . PRO A 1 85 ? -16.890 -2.567 19.917 1.00 54.41 85 PRO A C 1
ATOM 656 O O . PRO A 1 85 ? -16.914 -3.757 20.251 1.00 54.41 85 PRO A O 1
ATOM 659 N N . ILE A 1 86 ? -16.032 -1.688 20.422 1.00 56.84 86 ILE A N 1
ATOM 660 C CA . ILE A 1 86 ? -15.282 -1.945 21.638 1.00 56.84 86 ILE A CA 1
ATOM 661 C C . ILE A 1 86 ? -16.359 -2.131 22.706 1.00 56.84 86 ILE A C 1
ATOM 663 O O . ILE A 1 86 ? -16.903 -1.162 23.230 1.00 56.84 86 ILE A O 1
ATOM 667 N N . ALA A 1 87 ? -16.734 -3.379 22.980 1.00 54.53 87 ALA A N 1
ATOM 668 C CA . ALA A 1 87 ? -17.411 -3.740 24.208 1.00 54.53 87 ALA A CA 1
ATOM 669 C C . ALA A 1 87 ? -16.374 -3.546 25.320 1.00 54.53 87 ALA A C 1
ATOM 671 O O . ALA A 1 87 ? -15.782 -4.503 25.815 1.00 54.53 87 ALA A O 1
ATOM 672 N N . SER A 1 88 ? -16.064 -2.282 25.619 1.00 48.84 88 SER A N 1
ATOM 673 C CA . SER A 1 88 ? -15.342 -1.918 26.821 1.00 48.84 88 SER A CA 1
ATOM 674 C C . SER A 1 88 ? -16.226 -2.357 27.969 1.00 48.84 88 SER A C 1
ATOM 676 O O . SER A 1 88 ? -17.380 -1.943 28.078 1.00 48.84 88 SER A O 1
ATOM 678 N N . ALA A 1 89 ? -15.668 -3.286 28.733 1.00 47.69 89 ALA A N 1
ATOM 679 C CA . ALA A 1 89 ? -16.235 -3.850 29.931 1.00 47.69 89 ALA A CA 1
ATOM 680 C C . ALA A 1 89 ? -16.752 -2.755 30.874 1.00 47.69 89 ALA A C 1
ATOM 682 O O . ALA A 1 89 ? -16.183 -1.665 30.967 1.00 47.69 89 ALA A O 1
ATOM 683 N N . HIS A 1 90 ? -17.864 -3.109 31.505 1.00 39.00 90 HIS A N 1
ATOM 684 C CA . HIS A 1 90 ? -18.583 -2.386 32.540 1.00 39.00 90 HIS A CA 1
ATOM 685 C C . HIS A 1 90 ? -17.746 -2.171 33.806 1.00 39.00 90 HIS A C 1
ATOM 687 O O . HIS A 1 90 ? -16.848 -3.009 34.061 1.00 39.00 90 HIS A O 1
#

Radius of gyration: 27.47 Å; chains: 1; bounding box: 72×47×77 Å